Protein AF-A0A9E2NW51-F1 (afdb_monomer_lite)

Secondary structure (DSSP, 8-state):
-HHHHHHH-----HHHHHHHHHHHHHHHHHHHHHHTT--PBP---HHHHHHT-S-TTTTT--SB-TTTT--HHHHHHHHHHTT--HHHHTPPP---SSTT--HHHHHTS-HHHHHHHHTT----HHHHHHHHHHHHHTGGGSTHHHHHT-GGG--

Foldseek 3Di:
DVVVVVVPDDDPDLVVVLLVVQLVVLVVQVVVCVVVVHWFEAPAACLCLQLVVDRQNGRRDIPHYPHHDPQPVRVLVVCVVVVHDPCVSPDADAPPSDPPGHVCVVLVHDSVQVVCVVVVHDHDVVSVVSSVVSSVVNVVSNCVVVVVPPCPPVD

Radius of gyration: 18.25 Å; chains: 1; bounding box: 49×48×45 Å

InterPro domains:
  IPR003694 NAD(+) synthetase [PTHR23090] (14-137)
  IPR003694 NAD(+) synthetase [TIGR00552] (9-154)
  IPR003694 NAD(+) synthetase [cd00553] (13-142)
  IPR014729 Rossmann-like alpha/beta/alpha sandwich fold [G3DSA:3.40.50.620] (3-155)
  IPR022310 NAD/GMP synthase [PF02540] (13-153)

pLDDT: mean 85.71, std 13.94, range [42.25, 97.94]

Sequence (155 aa):
IWKDTINSFQINDKFNSYNIKSKIRSMFLFSQAFEKDGLVISNLNYDEYYLGYFTKFGDSNGDVFPLLNLTKQDIIEVAKYLELPNEIINKLPSADLYINQNDENEFGFSYKDLDEYLNFKKINPNIENKIIKRVEKNKHKRILEHLINNDFRKE

Structure (mmCIF, N/CA/C/O backbone):
data_AF-A0A9E2NW51-F1
#
_entry.id   AF-A0A9E2NW51-F1
#
loop_
_atom_site.group_PDB
_atom_site.id
_atom_site.type_symbol
_atom_site.label_atom_id
_atom_site.label_alt_id
_atom_site.label_comp_id
_atom_site.label_asym_id
_atom_site.label_entity_id
_atom_site.label_seq_id
_atom_site.pdbx_PDB_ins_code
_atom_site.Cartn_x
_atom_site.Cartn_y
_atom_site.Cartn_z
_atom_site.occupancy
_atom_site.B_iso_or_equiv
_atom_site.auth_seq_id
_atom_site.auth_comp_id
_atom_site.auth_asym_id
_atom_site.auth_atom_id
_atom_site.pdbx_PDB_model_num
ATOM 1 N N . ILE A 1 1 ? 28.626 20.073 -11.430 1.00 55.69 1 ILE A N 1
ATOM 2 C CA . ILE A 1 1 ? 27.155 20.120 -11.214 1.00 55.69 1 ILE A CA 1
ATOM 3 C C . ILE A 1 1 ? 26.660 18.772 -10.695 1.00 55.69 1 ILE A C 1
ATOM 5 O O . ILE A 1 1 ? 26.603 18.638 -9.489 1.00 55.69 1 ILE A O 1
ATOM 9 N N . TRP A 1 2 ? 26.421 17.738 -11.516 1.00 42.25 2 TRP A N 1
ATOM 10 C CA . TRP A 1 2 ? 25.837 16.468 -11.025 1.00 42.25 2 TRP A CA 1
ATOM 11 C C . TRP A 1 2 ? 26.650 15.724 -9.946 1.00 42.25 2 TRP A C 1
ATOM 13 O O . TRP A 1 2 ? 26.072 15.264 -8.966 1.00 42.25 2 TRP A O 1
ATOM 23 N N . LYS A 1 3 ? 27.982 15.628 -10.083 1.00 50.66 3 LYS A N 1
ATOM 24 C CA . LYS A 1 3 ? 28.844 14.981 -9.067 1.00 50.66 3 LYS A CA 1
ATOM 25 C C . LYS A 1 3 ? 28.798 15.700 -7.714 1.00 50.66 3 LYS A C 1
ATOM 27 O O . LYS A 1 3 ? 28.749 15.045 -6.679 1.00 50.66 3 LYS A O 1
ATOM 32 N N . ASP A 1 4 ? 28.762 17.028 -7.737 1.00 57.47 4 ASP A N 1
ATOM 33 C CA . ASP A 1 4 ? 28.730 17.856 -6.528 1.00 57.47 4 ASP A CA 1
ATOM 34 C C . ASP A 1 4 ? 27.358 17.774 -5.842 1.00 57.47 4 ASP A C 1
ATOM 36 O O . ASP A 1 4 ? 27.277 17.716 -4.619 1.00 57.47 4 ASP A O 1
ATOM 40 N N . THR A 1 5 ? 26.280 17.680 -6.631 1.00 63.38 5 THR A N 1
ATOM 41 C CA . THR A 1 5 ? 24.904 17.542 -6.133 1.00 63.38 5 THR A CA 1
ATOM 42 C C . THR A 1 5 ? 24.636 16.170 -5.507 1.00 63.38 5 THR A C 1
ATOM 44 O O . THR A 1 5 ? 23.962 16.088 -4.486 1.00 63.38 5 THR A O 1
ATOM 47 N N . ILE A 1 6 ? 25.168 15.076 -6.065 1.00 61.00 6 ILE A N 1
ATOM 48 C CA . ILE A 1 6 ? 24.987 13.733 -5.478 1.00 61.00 6 ILE A CA 1
ATOM 49 C C . ILE A 1 6 ? 25.645 13.655 -4.096 1.00 61.00 6 ILE A C 1
ATOM 51 O O . ILE A 1 6 ? 25.043 13.142 -3.155 1.00 61.00 6 ILE A O 1
ATOM 55 N N . ASN A 1 7 ? 26.841 14.227 -3.954 1.00 58.38 7 ASN A N 1
ATOM 56 C CA . ASN A 1 7 ? 27.570 14.225 -2.687 1.00 58.38 7 ASN A CA 1
ATOM 57 C C . ASN A 1 7 ? 26.930 15.124 -1.614 1.00 58.38 7 ASN A C 1
ATOM 59 O O . ASN A 1 7 ? 27.211 14.944 -0.431 1.00 58.38 7 ASN A O 1
ATOM 63 N N . SER A 1 8 ? 26.058 16.066 -1.997 1.00 66.94 8 SER A N 1
ATOM 64 C CA . SER A 1 8 ? 25.310 16.900 -1.050 1.00 66.94 8 SER A CA 1
ATOM 65 C C . SER A 1 8 ? 23.998 16.267 -0.572 1.00 66.94 8 SER A C 1
ATOM 67 O O . SER A 1 8 ? 23.392 16.772 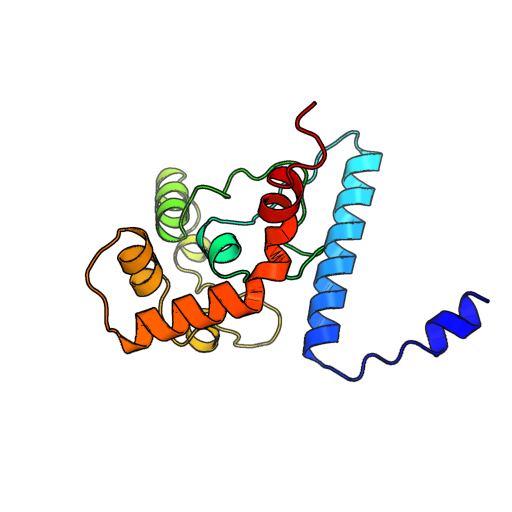0.373 1.00 66.94 8 SER A O 1
ATOM 69 N N . PHE A 1 9 ? 23.541 15.166 -1.182 1.00 65.56 9 PHE A N 1
ATOM 70 C CA . PHE A 1 9 ? 22.362 14.434 -0.717 1.00 65.56 9 PHE A CA 1
ATOM 71 C C . PHE A 1 9 ? 22.719 13.509 0.448 1.00 65.56 9 PHE A C 1
ATOM 73 O O . PHE A 1 9 ? 23.014 12.329 0.274 1.00 65.56 9 PHE A O 1
ATOM 80 N N . GLN A 1 10 ? 22.644 14.039 1.665 1.00 69.12 10 GLN A N 1
ATOM 81 C CA . GLN A 1 10 ? 22.667 13.214 2.870 1.00 69.12 10 GLN A CA 1
ATOM 82 C C . GLN A 1 10 ? 21.245 12.791 3.247 1.00 69.12 10 GLN A C 1
ATOM 84 O O . GLN A 1 10 ? 20.395 13.619 3.577 1.00 69.12 10 GLN A O 1
ATOM 89 N N . ILE A 1 11 ? 20.980 11.485 3.214 1.00 69.56 11 ILE A N 1
ATOM 90 C CA . ILE A 1 11 ? 19.731 10.901 3.711 1.00 69.56 11 ILE A CA 1
ATOM 91 C C . ILE A 1 11 ? 20.008 10.357 5.106 1.00 69.56 11 ILE A C 1
ATOM 93 O O . ILE A 1 11 ? 20.437 9.220 5.273 1.00 69.56 11 ILE A O 1
ATOM 97 N N . ASN A 1 12 ? 19.771 11.196 6.108 1.00 75.44 12 ASN A N 1
ATOM 98 C CA . ASN A 1 12 ? 20.035 10.842 7.504 1.00 75.44 12 ASN A CA 1
ATOM 99 C C . ASN A 1 12 ? 18.861 10.086 8.152 1.00 75.44 12 ASN A C 1
ATOM 101 O O . ASN A 1 12 ? 19.030 9.426 9.172 1.00 75.44 12 ASN A O 1
ATOM 105 N N . ASP A 1 13 ? 17.670 10.153 7.549 1.00 79.38 13 ASP A N 1
ATOM 106 C CA . ASP A 1 13 ? 16.474 9.473 8.040 1.00 79.38 13 ASP A CA 1
ATOM 107 C C . ASP A 1 13 ? 16.332 8.063 7.438 1.00 79.38 13 ASP A C 1
ATOM 109 O O . ASP A 1 13 ? 16.288 7.871 6.216 1.00 79.38 13 ASP A O 1
ATOM 113 N N . LYS A 1 14 ? 16.226 7.059 8.314 1.00 75.88 14 LYS A N 1
ATOM 114 C CA . LYS A 1 14 ? 16.131 5.647 7.921 1.00 75.88 14 LYS A CA 1
ATOM 115 C C . LYS A 1 14 ? 14.856 5.348 7.124 1.00 75.88 14 LYS A C 1
ATOM 117 O O . LYS A 1 14 ? 14.923 4.595 6.153 1.00 75.88 14 LYS A O 1
ATOM 122 N N . PHE A 1 15 ? 13.718 5.955 7.465 1.00 75.31 15 PHE A N 1
ATOM 123 C CA . PHE A 1 15 ? 12.468 5.783 6.715 1.00 75.31 15 PHE A CA 1
ATOM 124 C C . PHE A 1 15 ? 12.553 6.409 5.327 1.00 75.31 15 PHE A C 1
ATOM 126 O O . PHE A 1 15 ? 12.056 5.843 4.352 1.00 75.31 15 PHE A O 1
ATOM 133 N N . ASN A 1 16 ? 13.242 7.542 5.205 1.00 80.56 16 ASN A N 1
ATOM 134 C CA . ASN A 1 16 ? 13.514 8.146 3.912 1.00 80.56 16 ASN A CA 1
ATOM 135 C C . ASN A 1 16 ? 14.376 7.222 3.036 1.00 80.56 16 ASN A C 1
ATOM 137 O O . ASN A 1 16 ? 14.081 7.049 1.855 1.00 80.56 16 ASN A O 1
ATOM 141 N N . SER A 1 17 ? 15.363 6.529 3.617 1.00 81.69 17 SER A N 1
ATOM 142 C CA . SER A 1 17 ? 16.156 5.537 2.876 1.00 81.69 17 SER A CA 1
ATOM 143 C C . SER A 1 17 ? 15.298 4.394 2.299 1.00 81.69 17 SER A C 1
ATOM 145 O O . SER A 1 17 ? 15.515 3.972 1.162 1.00 81.69 17 SER A O 1
ATOM 147 N N . TYR A 1 18 ? 14.273 3.934 3.027 1.00 82.75 18 TYR A N 1
ATOM 148 C CA . TYR A 1 18 ? 13.338 2.912 2.543 1.00 82.75 18 TYR A CA 1
ATOM 149 C C . TYR A 1 18 ? 12.428 3.435 1.429 1.00 82.75 18 TYR A C 1
ATOM 151 O O . TYR A 1 18 ? 12.260 2.772 0.405 1.00 82.75 18 TYR A O 1
ATOM 159 N N . ASN A 1 19 ? 11.917 4.659 1.577 1.00 87.88 19 ASN A N 1
ATOM 160 C CA . ASN A 1 19 ? 11.136 5.316 0.531 1.00 87.88 19 ASN A CA 1
ATOM 161 C C . ASN A 1 19 ? 11.951 5.496 -0.757 1.00 87.88 19 ASN A C 1
ATOM 163 O O . ASN A 1 19 ? 11.428 5.326 -1.855 1.00 87.88 19 ASN A O 1
ATOM 167 N N . ILE A 1 20 ? 13.243 5.805 -0.650 1.00 89.38 20 ILE A N 1
ATOM 168 C CA . ILE A 1 20 ? 14.117 5.945 -1.819 1.00 89.38 20 ILE A CA 1
ATOM 169 C C . ILE A 1 20 ? 14.306 4.609 -2.534 1.00 89.38 20 ILE A C 1
ATOM 171 O O . ILE A 1 20 ? 14.203 4.570 -3.758 1.00 89.38 20 ILE A O 1
ATOM 175 N N . LYS A 1 21 ? 14.483 3.501 -1.803 1.00 87.12 21 LYS A N 1
ATOM 176 C CA . LYS A 1 21 ? 14.510 2.159 -2.412 1.00 87.12 21 LYS A CA 1
ATOM 177 C C . LYS A 1 21 ? 13.225 1.876 -3.192 1.00 87.12 21 LYS A C 1
ATOM 179 O O . LYS A 1 21 ? 13.295 1.415 -4.327 1.00 87.12 21 LYS A O 1
ATOM 184 N N . SER A 1 22 ? 12.068 2.187 -2.606 1.00 90.69 22 SER A N 1
ATOM 185 C CA . SER A 1 22 ? 10.763 2.025 -3.260 1.00 90.69 22 SER A CA 1
ATOM 186 C C . SER A 1 22 ? 10.649 2.861 -4.551 1.00 90.69 22 SER A C 1
ATOM 188 O O . SER A 1 22 ? 10.298 2.340 -5.608 1.00 90.69 22 SER A O 1
ATOM 190 N N . LYS A 1 23 ? 11.069 4.132 -4.513 1.00 93.31 23 LYS A N 1
ATOM 191 C CA . LYS A 1 23 ? 11.107 5.027 -5.688 1.00 93.31 23 LYS A CA 1
ATOM 192 C C . LYS A 1 23 ? 12.029 4.521 -6.799 1.00 93.31 23 LYS A C 1
ATOM 194 O O . LYS A 1 23 ? 11.639 4.523 -7.961 1.00 93.31 23 LYS A O 1
ATOM 199 N N . ILE A 1 24 ? 13.230 4.056 -6.453 1.00 93.88 24 ILE A N 1
ATOM 200 C CA . ILE A 1 24 ? 14.188 3.520 -7.432 1.00 93.88 24 ILE A CA 1
ATOM 201 C C . ILE A 1 24 ? 13.627 2.262 -8.107 1.00 93.88 24 ILE A C 1
ATOM 203 O O . ILE A 1 24 ? 13.751 2.127 -9.323 1.00 93.88 24 ILE A O 1
ATOM 207 N N . ARG A 1 25 ? 12.964 1.368 -7.356 1.00 93.19 25 ARG A N 1
ATOM 208 C CA . ARG A 1 25 ? 12.287 0.195 -7.941 1.00 93.19 25 ARG A CA 1
ATOM 209 C C . ARG A 1 25 ? 11.216 0.606 -8.945 1.00 93.19 25 ARG A C 1
ATOM 211 O O . ARG A 1 25 ? 11.189 0.057 -10.040 1.00 93.19 25 ARG A O 1
ATOM 218 N N . SER A 1 26 ? 10.388 1.594 -8.600 1.00 95.19 26 SER A N 1
ATOM 219 C CA . SER A 1 26 ? 9.388 2.138 -9.523 1.00 95.19 26 SER A CA 1
ATOM 220 C C . SER A 1 26 ? 10.041 2.649 -10.810 1.00 95.19 26 SER A C 1
ATOM 222 O O . SER A 1 26 ? 9.685 2.196 -11.893 1.00 95.19 26 SER A O 1
ATOM 2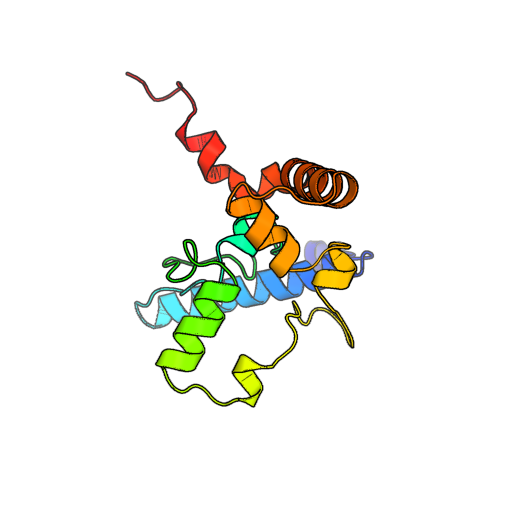24 N N . MET A 1 27 ? 11.068 3.502 -10.705 1.00 96.50 27 MET A N 1
ATOM 225 C CA . MET A 1 27 ? 11.797 4.018 -11.874 1.00 96.50 27 MET A CA 1
ATOM 226 C C . MET A 1 27 ? 12.349 2.898 -12.764 1.00 96.50 27 MET A C 1
ATOM 228 O O . MET A 1 27 ? 12.236 2.971 -13.986 1.00 96.50 27 MET A O 1
ATOM 232 N N . PHE A 1 28 ? 12.923 1.857 -12.159 1.00 96.81 28 PHE A N 1
ATOM 233 C CA . PHE A 1 28 ? 13.439 0.706 -12.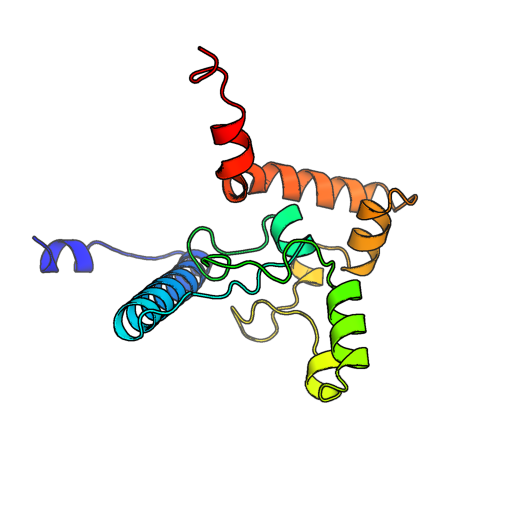893 1.00 96.81 28 PHE A CA 1
ATOM 234 C C . PHE A 1 28 ? 12.333 -0.040 -13.655 1.00 96.81 28 PHE A C 1
ATOM 236 O O . PHE A 1 28 ? 12.509 -0.335 -14.835 1.00 96.81 28 PHE A O 1
ATOM 243 N N . LEU A 1 29 ? 11.185 -0.299 -13.018 1.0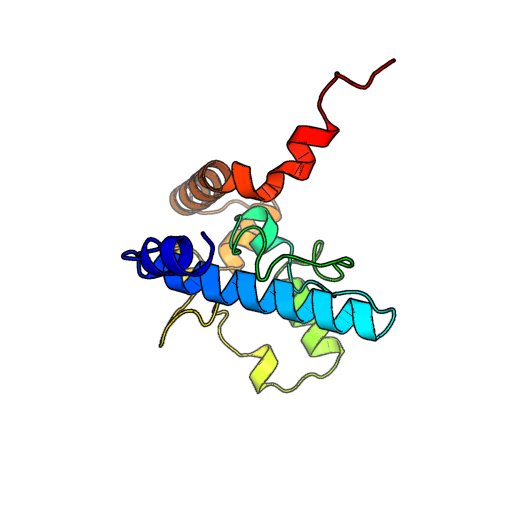0 96.94 29 LEU A N 1
ATOM 244 C CA . LEU A 1 29 ? 10.046 -0.966 -13.660 1.00 96.94 29 LEU A CA 1
ATOM 245 C C . LEU A 1 29 ? 9.517 -0.170 -14.858 1.00 96.94 29 LEU A C 1
ATOM 247 O O . LEU A 1 29 ? 9.295 -0.757 -15.911 1.00 96.94 29 LEU A O 1
ATOM 251 N N . PHE A 1 30 ? 9.389 1.154 -14.734 1.00 97.62 30 PHE A N 1
ATOM 252 C CA . PHE A 1 30 ? 8.975 2.008 -15.853 1.00 97.62 30 PHE A CA 1
ATOM 253 C C . PHE A 1 30 ? 9.993 2.013 -16.997 1.00 97.62 30 PHE A C 1
ATOM 255 O O . PHE A 1 30 ? 9.604 1.955 -18.160 1.00 97.62 30 PHE A O 1
ATOM 262 N N . SER A 1 31 ? 11.292 2.023 -16.686 1.00 97.88 31 SER A N 1
ATOM 263 C CA . SER A 1 31 ? 12.339 1.913 -17.708 1.00 97.88 31 SER A CA 1
ATOM 264 C C . SER A 1 31 ? 12.253 0.584 -18.462 1.00 97.88 31 SER A C 1
ATOM 266 O O . SER A 1 31 ? 12.370 0.563 -19.682 1.00 97.88 31 SER A O 1
ATOM 268 N N . GLN A 1 32 ? 12.022 -0.521 -17.749 1.00 97.94 32 GLN A N 1
ATOM 269 C CA . GLN A 1 32 ? 11.863 -1.846 -18.353 1.00 97.94 32 GLN A CA 1
ATOM 270 C C . GLN A 1 32 ? 10.569 -1.978 -19.159 1.00 97.94 32 GLN A C 1
ATOM 272 O O . GLN A 1 32 ? 10.561 -2.639 -20.193 1.00 97.94 32 GLN A O 1
ATOM 277 N N . ALA A 1 33 ? 9.479 -1.363 -18.700 1.00 97.88 33 ALA A N 1
ATOM 278 C CA . ALA A 1 33 ? 8.224 -1.323 -19.438 1.00 97.88 33 ALA A CA 1
ATOM 279 C C . ALA A 1 33 ? 8.394 -0.564 -20.761 1.00 97.88 33 ALA A C 1
ATOM 281 O O . ALA A 1 33 ? 7.994 -1.078 -21.800 1.00 97.88 33 ALA A O 1
ATOM 282 N N . PHE A 1 34 ? 9.076 0.587 -20.745 1.00 97.56 34 PHE A N 1
ATOM 283 C CA . PHE A 1 34 ? 9.366 1.365 -21.952 1.00 97.56 34 PHE A CA 1
ATOM 284 C C . PHE A 1 34 ? 10.156 0.566 -22.999 1.00 97.56 34 PHE A C 1
ATOM 286 O O . PHE A 1 34 ? 9.775 0.546 -24.162 1.00 97.56 34 PHE A O 1
ATOM 293 N N . GLU A 1 35 ? 11.214 -0.148 -22.597 1.00 97.94 35 GLU A N 1
ATOM 294 C CA . GLU A 1 35 ? 12.009 -0.987 -23.516 1.00 97.94 35 GLU A CA 1
ATOM 295 C C . GLU A 1 35 ? 11.211 -2.133 -24.159 1.00 97.94 35 GLU A C 1
ATOM 297 O O . GLU A 1 35 ? 11.650 -2.714 -25.151 1.00 97.94 35 GLU A O 1
ATOM 302 N N . LYS A 1 36 ? 10.065 -2.489 -23.576 1.00 97.69 36 LYS A N 1
ATOM 303 C CA . LYS A 1 36 ? 9.234 -3.626 -23.982 1.00 97.69 36 LYS A CA 1
ATOM 304 C C . LYS A 1 36 ? 7.901 -3.209 -24.597 1.00 97.69 36 LYS A C 1
ATOM 306 O O . LYS A 1 36 ? 7.054 -4.081 -24.777 1.00 97.69 36 LYS A O 1
ATOM 311 N N . ASP A 1 37 ? 7.690 -1.912 -24.838 1.00 97.62 37 ASP A N 1
ATOM 312 C CA . ASP A 1 37 ? 6.383 -1.350 -25.204 1.00 97.62 37 ASP A CA 1
ATOM 313 C C . ASP A 1 37 ? 5.255 -1.835 -24.262 1.00 97.62 37 ASP A C 1
ATOM 315 O O . ASP A 1 37 ? 4.130 -2.124 -24.671 1.00 97.62 37 ASP A O 1
ATOM 319 N N . GLY A 1 38 ? 5.591 -1.996 -22.979 1.00 97.12 38 GLY A N 1
ATOM 320 C CA . GLY A 1 38 ? 4.736 -2.562 -21.943 1.00 97.12 38 GLY A CA 1
ATOM 321 C C . GLY A 1 38 ? 4.190 -1.523 -20.966 1.00 97.12 38 GLY A C 1
ATOM 322 O O . GLY A 1 38 ? 4.507 -0.338 -21.031 1.00 97.12 38 GLY A O 1
ATOM 323 N N . LEU A 1 39 ? 3.389 -2.007 -20.015 1.00 97.50 39 LEU A N 1
ATOM 324 C CA . LEU A 1 39 ? 2.802 -1.220 -18.929 1.00 97.50 39 LEU A CA 1
ATOM 325 C C . LEU A 1 39 ? 3.280 -1.737 -17.571 1.00 97.50 39 LEU A C 1
ATOM 327 O O . LEU A 1 39 ? 3.515 -2.936 -17.397 1.00 97.50 39 LEU A O 1
ATOM 331 N N . VAL A 1 40 ? 3.372 -0.844 -16.588 1.00 97.44 40 VAL A N 1
ATOM 332 C CA . VAL A 1 40 ? 3.655 -1.212 -15.198 1.00 97.44 40 VAL A CA 1
ATOM 333 C C . VAL A 1 40 ? 2.347 -1.534 -14.477 1.00 97.44 40 VAL A C 1
ATOM 335 O O . VAL A 1 40 ? 1.442 -0.704 -14.396 1.00 97.44 40 VAL A O 1
ATOM 338 N N . ILE A 1 41 ? 2.249 -2.737 -13.912 1.00 96.56 41 ILE A N 1
ATOM 339 C CA . ILE A 1 41 ? 1.119 -3.136 -13.066 1.00 96.56 41 ILE A CA 1
ATOM 340 C C . ILE A 1 41 ? 1.430 -2.749 -11.620 1.00 96.56 41 ILE A C 1
ATOM 342 O O . ILE A 1 41 ? 2.434 -3.190 -11.061 1.00 96.56 41 ILE A O 1
ATOM 346 N N . SER A 1 42 ? 0.555 -1.951 -11.014 1.00 94.44 42 SER A N 1
ATOM 347 C CA . SER A 1 42 ? 0.617 -1.619 -9.592 1.00 94.44 42 SER A CA 1
ATOM 348 C C . SER A 1 42 ? -0.013 -2.725 -8.746 1.00 94.44 42 SER A C 1
ATOM 350 O O . SER A 1 42 ? -1.048 -3.290 -9.103 1.00 94.44 42 SER A O 1
ATOM 352 N N . ASN A 1 43 ? 0.590 -3.007 -7.592 1.00 92.62 43 ASN A N 1
ATOM 353 C CA . ASN A 1 43 ? 0.040 -3.908 -6.579 1.00 92.62 43 ASN A CA 1
ATOM 354 C C . ASN A 1 43 ? -0.852 -3.191 -5.549 1.00 92.62 43 ASN A C 1
ATOM 356 O O . ASN A 1 43 ? -1.304 -3.839 -4.607 1.00 92.62 43 ASN A O 1
ATOM 360 N N . LEU A 1 44 ? -1.081 -1.884 -5.713 1.00 93.69 44 LEU A N 1
ATOM 361 C CA . LEU A 1 44 ? -1.849 -1.066 -4.780 1.00 93.69 44 LEU A CA 1
ATOM 362 C C . LEU A 1 44 ? -3.285 -1.583 -4.643 1.00 93.69 44 LEU A C 1
ATOM 364 O O . LEU A 1 44 ? -4.030 -1.627 -5.626 1.00 93.69 44 LEU A O 1
ATOM 368 N N . ASN A 1 45 ? -3.665 -1.933 -3.416 1.00 93.62 45 ASN A N 1
ATOM 369 C CA . ASN A 1 45 ? -5.023 -2.358 -3.075 1.00 93.62 45 ASN A CA 1
ATOM 370 C C . ASN A 1 45 ? -5.836 -1.268 -2.364 1.00 93.62 45 ASN A C 1
ATOM 372 O O . ASN A 1 45 ? -5.317 -0.189 -2.053 1.00 93.62 45 ASN A O 1
ATOM 376 N N . TYR A 1 46 ? -7.122 -1.541 -2.124 1.00 93.56 46 TYR A N 1
ATOM 377 C CA . TYR A 1 46 ? -8.037 -0.559 -1.548 1.00 93.56 46 TYR A CA 1
ATOM 378 C C . TYR A 1 46 ? -7.621 -0.129 -0.135 1.00 93.56 46 TYR A C 1
ATOM 380 O O . TYR A 1 46 ? -7.598 1.067 0.150 1.00 93.56 46 TYR A O 1
ATOM 388 N N . ASP A 1 47 ? -7.223 -1.064 0.735 1.00 93.25 47 ASP A N 1
ATOM 389 C CA . ASP A 1 47 ? -6.800 -0.754 2.108 1.00 93.25 47 ASP A CA 1
ATOM 390 C C . ASP A 1 47 ? -5.561 0.148 2.138 1.00 93.25 47 ASP A C 1
ATOM 392 O O . ASP A 1 47 ? -5.514 1.153 2.855 1.00 93.25 47 ASP A O 1
ATOM 396 N N . GLU A 1 48 ? -4.549 -0.186 1.334 1.00 92.81 48 GLU A N 1
ATOM 397 C CA . GLU A 1 48 ? -3.314 0.592 1.205 1.00 92.81 48 GLU A CA 1
ATOM 398 C C . GLU A 1 48 ? -3.594 1.989 0.660 1.00 92.81 48 GLU A C 1
ATOM 400 O O . GLU A 1 48 ? -3.083 2.981 1.196 1.00 92.81 48 GLU A O 1
ATOM 405 N N . TYR A 1 49 ? -4.430 2.079 -0.377 1.00 93.25 49 TYR A N 1
ATOM 406 C CA . TYR A 1 49 ? -4.858 3.348 -0.943 1.00 93.25 49 TYR A CA 1
ATOM 407 C C . TYR A 1 49 ? -5.569 4.200 0.111 1.00 93.25 49 TYR A C 1
ATOM 409 O O . TYR A 1 49 ? -5.148 5.331 0.387 1.00 93.25 49 TYR A O 1
ATOM 417 N N . TYR A 1 50 ? -6.587 3.630 0.756 1.00 93.06 50 TYR A N 1
ATOM 418 C CA . TYR A 1 50 ? -7.423 4.283 1.754 1.00 93.06 50 TYR A CA 1
ATOM 419 C C . TYR A 1 50 ? -6.585 4.830 2.917 1.00 93.06 50 TYR A C 1
ATOM 421 O O . TYR A 1 50 ? -6.628 6.026 3.228 1.00 93.06 50 TYR A O 1
ATOM 429 N N . LEU A 1 51 ? -5.717 3.996 3.497 1.00 93.62 51 LEU A N 1
ATOM 430 C CA . LEU A 1 51 ? -4.830 4.387 4.595 1.00 93.62 51 LEU A CA 1
ATOM 431 C C . LEU A 1 51 ? -3.661 5.289 4.162 1.00 93.62 51 LEU A C 1
ATOM 433 O O . LEU A 1 51 ? -2.999 5.901 5.012 1.00 93.62 51 LEU A O 1
ATOM 437 N N . GLY A 1 52 ? -3.366 5.364 2.862 1.00 92.62 52 GLY A N 1
ATOM 438 C CA . GLY A 1 52 ? -2.153 5.985 2.332 1.00 92.62 52 GLY A CA 1
ATOM 439 C C . GLY A 1 52 ? -0.875 5.236 2.733 1.00 92.62 52 GLY A C 1
ATOM 440 O O . GLY A 1 52 ? 0.167 5.860 3.001 1.00 92.62 52 GLY A O 1
ATOM 441 N N . TYR A 1 53 ? -0.964 3.909 2.836 1.00 92.38 53 TYR A N 1
ATOM 442 C CA . TYR A 1 53 ? 0.127 3.023 3.229 1.00 92.38 53 TYR A CA 1
ATOM 443 C C . TYR A 1 53 ? 0.938 2.539 2.028 1.00 92.38 53 TYR A C 1
ATOM 445 O O . TYR A 1 53 ? 0.897 1.385 1.637 1.00 92.38 53 TYR A O 1
ATOM 453 N N . PHE A 1 54 ? 1.671 3.475 1.442 1.00 91.94 54 PHE A N 1
ATOM 454 C CA . PHE A 1 54 ? 2.594 3.233 0.339 1.00 91.94 54 PHE A CA 1
ATOM 455 C C . PHE A 1 54 ? 3.623 4.363 0.270 1.00 91.94 54 PHE A C 1
ATOM 457 O O . PHE A 1 54 ? 3.405 5.464 0.815 1.00 91.94 54 PHE A O 1
ATOM 464 N N . THR A 1 55 ? 4.743 4.148 -0.419 1.00 92.00 55 THR A N 1
ATOM 465 C CA . THR A 1 55 ? 5.645 5.244 -0.767 1.00 92.00 55 THR A CA 1
ATOM 466 C C . THR A 1 55 ? 5.056 6.021 -1.940 1.00 92.00 55 THR A C 1
ATOM 468 O O . THR A 1 55 ? 4.857 5.499 -3.036 1.00 92.00 55 THR A O 1
ATOM 471 N N . LYS A 1 56 ? 4.818 7.321 -1.737 1.00 90.56 56 LYS A N 1
ATOM 472 C CA . LYS A 1 56 ? 4.365 8.213 -2.809 1.00 90.56 56 LYS A CA 1
ATOM 473 C C . LYS A 1 56 ? 5.406 8.247 -3.930 1.00 90.56 56 LYS A C 1
ATOM 475 O O . LYS A 1 56 ? 6.573 8.569 -3.675 1.00 90.56 56 LYS A O 1
ATOM 480 N N . PHE A 1 57 ? 4.980 7.969 -5.157 1.00 90.44 57 PHE A N 1
ATOM 481 C CA . PHE A 1 57 ? 5.856 7.802 -6.319 1.00 90.44 57 PHE A CA 1
ATOM 482 C C . PHE A 1 57 ? 6.838 6.618 -6.223 1.00 90.44 57 PHE A C 1
ATOM 484 O O . PHE A 1 57 ? 7.937 6.690 -6.766 1.00 90.44 57 PHE A O 1
ATOM 491 N N . GLY A 1 58 ? 6.484 5.586 -5.457 1.00 92.94 58 GLY A N 1
ATOM 492 C CA . GLY A 1 58 ? 7.263 4.361 -5.285 1.00 92.94 58 GLY A CA 1
ATOM 493 C C . GLY A 1 58 ? 6.461 3.129 -5.694 1.00 92.94 58 GLY A C 1
ATOM 494 O O . GLY A 1 58 ? 5.959 3.065 -6.808 1.00 92.94 58 GLY A O 1
ATOM 495 N N . ASP A 1 59 ? 6.338 2.180 -4.777 1.00 91.06 59 ASP A N 1
ATOM 496 C CA . ASP A 1 59 ? 5.662 0.882 -4.894 1.00 91.06 59 ASP A CA 1
ATOM 497 C C . ASP A 1 59 ? 4.237 0.987 -5.441 1.00 91.06 59 ASP A C 1
ATOM 499 O O . ASP A 1 59 ? 3.874 0.252 -6.347 1.00 91.06 59 ASP A O 1
ATOM 503 N N . SER A 1 60 ? 3.471 1.969 -4.970 1.00 88.44 60 SER A N 1
ATOM 504 C CA . SER A 1 60 ? 2.111 2.220 -5.464 1.00 88.44 60 SER A CA 1
ATOM 505 C C . SER A 1 60 ? 2.002 2.637 -6.935 1.00 88.44 60 SER A C 1
ATOM 507 O O . SER A 1 60 ? 0.893 2.624 -7.468 1.00 88.44 60 SER A O 1
ATOM 509 N N . ASN A 1 61 ? 3.083 3.052 -7.601 1.00 91.94 61 ASN A N 1
ATOM 510 C CA . ASN A 1 61 ? 2.990 3.549 -8.972 1.00 91.94 61 ASN A CA 1
ATOM 511 C C . ASN A 1 61 ? 2.748 2.419 -9.979 1.00 91.94 61 ASN A C 1
ATOM 513 O O . ASN A 1 61 ? 3.414 1.388 -9.949 1.00 91.94 61 ASN A O 1
ATOM 517 N N . GLY A 1 62 ? 1.899 2.697 -10.961 1.00 93.94 62 GLY A N 1
ATOM 518 C CA . GLY A 1 62 ? 1.728 1.881 -12.154 1.00 93.94 62 GLY A CA 1
ATOM 519 C C . GLY A 1 62 ? 0.846 2.594 -13.170 1.00 93.94 62 GLY A C 1
ATOM 520 O O . GLY A 1 62 ? 0.316 3.671 -12.893 1.00 93.94 62 GLY A O 1
ATOM 521 N N . ASP A 1 63 ? 0.699 1.975 -14.332 1.00 95.44 63 ASP A N 1
ATOM 522 C CA . ASP A 1 63 ? -0.235 2.378 -15.382 1.00 95.44 63 ASP A CA 1
ATOM 523 C C . ASP A 1 63 ? -1.591 1.672 -15.216 1.00 95.44 63 ASP A C 1
ATOM 525 O O . ASP A 1 63 ? -2.635 2.218 -15.568 1.00 95.44 63 ASP A O 1
ATOM 529 N N . VAL A 1 64 ? -1.583 0.457 -14.649 1.00 95.44 64 VAL A N 1
ATOM 530 C CA . VAL A 1 64 ? -2.772 -0.381 -14.427 1.00 95.44 64 VAL A CA 1
ATOM 531 C C . VAL A 1 64 ? -2.844 -0.819 -12.965 1.00 95.44 64 VAL A C 1
ATOM 533 O O . VAL A 1 64 ? -1.843 -1.241 -12.389 1.00 95.44 64 VAL A O 1
ATOM 536 N N . PHE A 1 65 ? -4.041 -0.756 -12.374 1.00 94.88 65 PHE A N 1
ATOM 537 C CA . PHE A 1 65 ? -4.274 -0.991 -10.945 1.00 94.88 65 PHE A CA 1
ATOM 538 C C . PHE A 1 65 ? -5.355 -2.064 -10.714 1.00 94.88 65 PHE A C 1
ATOM 540 O O . PHE A 1 65 ? -6.477 -1.741 -10.319 1.00 94.88 65 PHE A O 1
ATOM 547 N N . PRO A 1 66 ? -5.057 -3.349 -10.971 1.00 94.69 66 PRO A N 1
ATOM 548 C CA . PRO A 1 66 ? -6.062 -4.414 -10.933 1.00 94.69 66 PRO A CA 1
ATOM 549 C C . PRO A 1 66 ? -6.632 -4.677 -9.531 1.00 94.69 66 PRO A C 1
ATOM 551 O O . PRO A 1 66 ? -7.725 -5.221 -9.416 1.00 94.69 66 PRO A O 1
ATOM 554 N N . LEU A 1 67 ? -5.910 -4.297 -8.472 1.00 94.69 67 LEU A N 1
ATOM 555 C CA . LEU A 1 67 ? -6.282 -4.583 -7.083 1.00 94.69 67 LEU A CA 1
ATOM 556 C C . LEU A 1 67 ? -6.913 -3.387 -6.358 1.00 94.69 67 LEU A C 1
ATOM 558 O O . LEU A 1 67 ? -7.322 -3.529 -5.211 1.00 94.69 67 LEU A O 1
ATOM 562 N N . LEU A 1 68 ? -7.018 -2.218 -6.998 1.00 92.75 68 LEU A N 1
ATOM 563 C CA . LEU A 1 68 ? -7.351 -0.961 -6.312 1.00 92.75 68 LEU A CA 1
ATOM 564 C C . LEU A 1 68 ? -8.732 -0.956 -5.648 1.00 92.75 68 LEU A C 1
ATOM 566 O O . LEU A 1 68 ? -8.932 -0.247 -4.670 1.00 92.75 68 LEU A O 1
ATOM 570 N N . ASN A 1 69 ? -9.665 -1.750 -6.171 1.00 92.69 69 ASN A N 1
ATOM 571 C CA . ASN A 1 69 ? -11.023 -1.880 -5.637 1.00 92.69 69 ASN A CA 1
ATOM 572 C C . ASN A 1 69 ? -11.200 -3.112 -4.740 1.00 92.69 69 ASN A C 1
ATOM 574 O O . ASN A 1 69 ? -12.325 -3.425 -4.367 1.00 92.69 69 ASN A O 1
ATOM 578 N N . LEU A 1 70 ? -10.118 -3.834 -4.444 1.00 93.25 70 LEU A N 1
ATOM 579 C CA . LEU A 1 70 ? -10.144 -5.041 -3.631 1.00 93.25 70 LEU A CA 1
ATOM 580 C C . LEU A 1 70 ? -9.545 -4.747 -2.261 1.00 93.25 70 LEU A C 1
ATOM 582 O O . LEU A 1 70 ? -8.457 -4.170 -2.158 1.00 93.25 70 LEU A O 1
ATOM 586 N N . THR A 1 71 ? -10.245 -5.174 -1.217 1.00 93.06 71 THR A N 1
ATOM 587 C CA . THR A 1 71 ? -9.684 -5.236 0.131 1.00 93.06 71 THR A CA 1
ATOM 588 C C . THR A 1 71 ? -8.672 -6.379 0.236 1.00 93.06 71 THR A C 1
ATOM 590 O O . THR A 1 71 ? -8.579 -7.268 -0.616 1.00 93.06 71 THR A O 1
ATOM 593 N N . LYS A 1 72 ? -7.918 -6.414 1.330 1.00 91.12 72 LYS A N 1
ATOM 594 C CA . LYS A 1 72 ? -6.977 -7.481 1.641 1.00 91.12 72 LYS A CA 1
ATOM 595 C C . LYS A 1 72 ? -7.690 -8.824 1.750 1.00 91.12 72 LYS A C 1
ATOM 597 O O . LYS A 1 72 ? -7.128 -9.832 1.331 1.00 91.12 72 LYS A O 1
ATOM 602 N N . GLN A 1 73 ? -8.916 -8.830 2.276 1.00 90.88 73 GLN A N 1
ATOM 603 C CA . GLN A 1 73 ? -9.742 -10.032 2.345 1.00 90.88 73 GLN A CA 1
ATOM 604 C C . GLN A 1 73 ? -10.163 -10.490 0.949 1.00 90.88 73 GLN A C 1
ATOM 606 O O . GLN A 1 73 ? -9.971 -11.660 0.629 1.00 90.88 73 GLN A O 1
ATOM 611 N N . ASP A 1 74 ? -10.613 -9.578 0.084 1.00 93.25 74 ASP A N 1
ATOM 612 C CA . ASP A 1 74 ? -10.959 -9.920 -1.303 1.00 93.25 74 ASP A CA 1
ATOM 613 C C . ASP A 1 74 ? -9.761 -10.525 -2.045 1.00 93.25 74 ASP A C 1
ATOM 615 O O . ASP A 1 74 ? -9.891 -11.533 -2.736 1.00 93.25 74 ASP A O 1
ATOM 619 N N . ILE A 1 75 ? -8.566 -9.956 -1.860 1.00 94.19 75 ILE A N 1
ATOM 620 C CA . ILE A 1 75 ? -7.328 -10.473 -2.458 1.00 94.19 75 ILE A CA 1
ATOM 621 C C . ILE A 1 75 ? -7.017 -11.888 -1.958 1.00 94.19 75 ILE A C 1
ATOM 623 O O . ILE A 1 75 ? -6.606 -12.736 -2.750 1.00 94.19 75 ILE A O 1
ATOM 627 N N . ILE A 1 76 ? -7.209 -12.160 -0.664 1.00 93.19 76 ILE A N 1
ATOM 628 C CA . ILE A 1 76 ? -7.013 -13.496 -0.085 1.00 93.19 76 ILE A CA 1
ATOM 629 C C . ILE A 1 76 ? -8.018 -14.493 -0.672 1.00 93.19 76 ILE A C 1
ATOM 631 O O . ILE A 1 76 ? -7.632 -15.611 -1.014 1.00 93.19 76 ILE A O 1
ATOM 635 N N . GLU A 1 77 ? -9.283 -14.106 -0.834 1.00 94.69 77 GLU A N 1
ATOM 636 C CA . GLU A 1 77 ? -10.301 -14.968 -1.443 1.00 94.69 77 GLU A CA 1
ATOM 637 C C . GLU A 1 77 ? -10.014 -15.236 -2.927 1.00 94.69 77 GLU A C 1
ATOM 639 O O . GLU A 1 77 ? -10.091 -16.383 -3.369 1.00 94.69 77 GLU A O 1
ATOM 644 N N . VAL A 1 78 ? -9.569 -14.226 -3.683 1.00 95.44 78 VAL A N 1
ATOM 645 C CA . VAL A 1 78 ? -9.101 -14.407 -5.067 1.00 95.44 78 VAL A CA 1
ATOM 646 C C . VAL A 1 78 ? -7.893 -15.347 -5.120 1.00 95.44 78 VAL A C 1
ATOM 648 O O . VAL A 1 78 ? -7.844 -16.237 -5.965 1.00 95.44 78 VAL A O 1
ATOM 651 N N . ALA A 1 79 ? -6.932 -15.204 -4.205 1.00 95.69 79 ALA A N 1
ATOM 652 C CA . ALA A 1 79 ? -5.762 -16.076 -4.134 1.00 95.69 79 ALA A CA 1
ATOM 653 C C . ALA A 1 79 ? -6.135 -17.541 -3.851 1.00 95.69 79 ALA A C 1
ATOM 655 O O . ALA A 1 79 ? -5.561 -18.443 -4.460 1.00 95.69 79 ALA A O 1
ATOM 656 N N . LYS A 1 80 ? -7.113 -17.781 -2.967 1.00 96.19 80 LYS A N 1
ATOM 657 C CA . LYS A 1 80 ? -7.661 -19.122 -2.706 1.00 96.19 80 LYS A CA 1
ATOM 658 C C . LYS A 1 80 ? -8.377 -19.684 -3.930 1.00 96.19 80 LYS A C 1
ATOM 660 O O . LYS A 1 80 ? -8.159 -20.839 -4.271 1.00 96.19 80 LYS A O 1
ATOM 665 N N . TYR A 1 81 ? -9.199 -18.871 -4.594 1.00 97.06 81 TYR A N 1
ATOM 666 C CA . TYR A 1 81 ? -9.914 -19.267 -5.809 1.00 97.06 81 TYR A CA 1
ATOM 667 C C . TYR A 1 81 ? -8.960 -19.656 -6.948 1.00 97.06 81 TYR A C 1
ATOM 669 O O . TYR A 1 81 ? -9.235 -20.591 -7.692 1.00 97.06 81 TYR A O 1
ATOM 677 N N . LEU A 1 82 ? -7.822 -18.966 -7.062 1.00 97.31 82 LEU A N 1
ATOM 678 C CA . LEU A 1 82 ? -6.757 -19.275 -8.022 1.00 97.31 82 LEU A CA 1
ATOM 679 C C . LEU A 1 82 ? -5.809 -20.395 -7.559 1.00 97.31 82 LEU A C 1
ATOM 681 O O . LEU A 1 82 ? -4.817 -20.655 -8.238 1.00 97.31 82 LEU A O 1
ATOM 685 N N . GLU A 1 83 ? -6.081 -21.024 -6.413 1.00 97.44 83 GLU A N 1
ATOM 686 C CA . GLU A 1 83 ? -5.277 -22.108 -5.838 1.00 97.44 83 GLU A CA 1
ATOM 687 C C . GLU A 1 83 ? -3.791 -21.736 -5.660 1.00 97.44 83 GLU A C 1
ATOM 689 O O . GLU A 1 83 ? -2.887 -22.549 -5.871 1.00 97.44 83 GLU A O 1
ATOM 694 N N . LEU A 1 84 ? -3.515 -20.487 -5.259 1.00 96.56 84 LEU A N 1
ATOM 695 C CA . LEU A 1 84 ? -2.144 -20.055 -4.987 1.00 96.56 84 LEU A CA 1
ATOM 696 C C . LEU A 1 84 ? -1.534 -20.844 -3.811 1.00 96.56 84 LEU A C 1
ATOM 698 O O . LEU A 1 84 ? -2.250 -21.273 -2.903 1.00 96.56 84 LEU A O 1
ATOM 702 N N . PRO A 1 85 ? -0.197 -21.006 -3.767 1.00 97.06 85 PRO A N 1
ATOM 703 C CA . PRO A 1 85 ? 0.474 -21.687 -2.667 1.00 97.06 85 PRO A CA 1
ATOM 704 C C . PRO A 1 85 ? 0.074 -21.154 -1.284 1.00 97.06 85 PRO A C 1
ATOM 706 O O . PRO A 1 85 ? 0.060 -19.945 -1.040 1.00 97.06 85 PRO A O 1
ATOM 709 N N . ASN A 1 86 ? -0.163 -22.069 -0.339 1.00 93.62 86 ASN A N 1
ATOM 710 C CA . ASN A 1 86 ? -0.542 -21.737 1.041 1.00 93.62 86 ASN A CA 1
ATOM 711 C C . ASN A 1 86 ? 0.467 -20.816 1.743 1.00 93.62 86 ASN A C 1
ATOM 713 O O . ASN A 1 86 ? 0.089 -20.050 2.626 1.00 93.62 86 ASN A O 1
ATOM 717 N N . GLU A 1 87 ? 1.742 -20.880 1.359 1.00 93.06 87 GLU A N 1
ATOM 718 C CA . GLU A 1 87 ? 2.786 -19.987 1.866 1.00 93.06 87 GLU A CA 1
ATOM 719 C C . GLU A 1 87 ? 2.580 -18.521 1.457 1.00 93.06 87 GLU A C 1
ATOM 721 O O . GLU A 1 87 ? 2.967 -17.636 2.210 1.00 93.06 87 GLU A O 1
ATOM 726 N N . ILE A 1 88 ? 1.938 -18.253 0.312 1.00 89.81 88 ILE A N 1
ATOM 727 C CA . ILE A 1 88 ? 1.582 -16.901 -0.143 1.00 89.81 88 ILE A CA 1
ATOM 728 C C . ILE A 1 88 ? 0.313 -16.437 0.571 1.00 89.81 88 ILE A C 1
ATOM 730 O O . ILE A 1 88 ? 0.284 -15.331 1.106 1.00 89.81 88 ILE A O 1
ATOM 734 N N . ILE A 1 89 ? -0.714 -17.293 0.615 1.00 91.25 89 ILE A N 1
ATOM 735 C CA . ILE A 1 89 ? -2.026 -16.976 1.206 1.00 91.25 89 ILE A CA 1
ATOM 736 C C . ILE A 1 89 ? -1.903 -16.664 2.702 1.00 91.25 89 ILE A C 1
ATOM 738 O O . ILE A 1 89 ? -2.496 -15.704 3.185 1.00 91.25 89 ILE A O 1
ATOM 742 N N . ASN A 1 90 ? -1.119 -17.460 3.435 1.00 88.50 90 ASN A N 1
ATOM 743 C CA . ASN A 1 90 ? -0.979 -17.331 4.887 1.00 88.50 90 ASN A CA 1
ATOM 744 C C . ASN A 1 90 ? 0.184 -16.420 5.307 1.00 88.50 90 ASN A C 1
ATOM 746 O O . ASN A 1 90 ? 0.475 -16.304 6.500 1.00 88.50 90 ASN A O 1
ATOM 750 N N . LYS A 1 91 ? 0.880 -15.789 4.352 1.00 86.50 91 LYS A N 1
ATOM 751 C CA . LYS A 1 91 ? 1.969 -14.865 4.669 1.00 86.50 91 LYS A CA 1
ATOM 752 C C . LYS A 1 91 ? 1.408 -13.647 5.397 1.00 86.50 91 LYS A C 1
ATOM 754 O O . LYS A 1 91 ? 0.486 -12.994 4.913 1.00 86.50 91 LYS A O 1
ATOM 759 N N . LEU A 1 92 ? 2.014 -13.304 6.534 1.00 81.94 92 LEU A N 1
ATOM 760 C CA . LEU A 1 92 ? 1.680 -12.071 7.242 1.00 81.94 92 LEU A CA 1
ATOM 761 C C . LEU A 1 92 ? 1.958 -10.851 6.342 1.00 81.94 92 LEU A C 1
ATOM 763 O O . LEU A 1 92 ? 3.056 -10.765 5.779 1.00 81.94 92 LEU A O 1
ATOM 767 N N . PRO A 1 93 ? 1.003 -9.909 6.210 1.00 78.75 93 PRO A N 1
ATOM 768 C CA . PRO A 1 93 ? 1.225 -8.662 5.490 1.00 78.75 93 PRO A CA 1
ATOM 769 C C . PRO A 1 93 ? 2.411 -7.889 6.073 1.00 78.75 93 PRO A C 1
ATOM 771 O O . PRO A 1 93 ? 2.533 -7.717 7.291 1.00 78.75 93 PRO A O 1
ATOM 774 N N . SER A 1 94 ? 3.310 -7.477 5.188 1.00 76.00 94 SER A N 1
ATOM 775 C CA . SER A 1 94 ? 4.503 -6.718 5.528 1.00 76.00 94 SER A CA 1
ATOM 776 C C . SER A 1 94 ? 4.952 -5.926 4.307 1.00 76.00 94 SER A C 1
ATOM 778 O O . SER A 1 94 ? 5.076 -6.497 3.219 1.00 76.00 94 SER A O 1
ATOM 780 N N . ALA A 1 95 ? 5.265 -4.645 4.489 1.00 70.56 95 ALA A N 1
ATOM 781 C CA . ALA A 1 95 ? 5.914 -3.834 3.456 1.00 70.56 95 ALA A CA 1
ATOM 782 C C . ALA A 1 95 ? 7.399 -4.205 3.206 1.00 70.56 95 ALA A C 1
ATOM 784 O O . ALA A 1 95 ? 8.038 -3.614 2.332 1.00 70.56 95 ALA A O 1
ATOM 785 N N . ASP A 1 96 ? 7.951 -5.169 3.960 1.00 68.50 96 ASP A N 1
ATOM 786 C CA . ASP A 1 96 ? 9.323 -5.695 3.857 1.00 68.50 96 ASP A CA 1
ATOM 787 C C . ASP A 1 96 ? 10.406 -4.597 3.773 1.00 68.50 96 ASP A C 1
ATOM 789 O O . ASP A 1 96 ? 11.413 -4.680 3.061 1.00 68.50 96 ASP A O 1
ATOM 793 N N . LEU A 1 97 ? 10.180 -3.498 4.498 1.00 67.38 97 LEU A N 1
ATOM 794 C CA . LEU A 1 97 ? 11.103 -2.370 4.580 1.00 67.38 97 LEU A CA 1
ATOM 795 C C . LEU A 1 97 ? 12.252 -2.678 5.547 1.00 67.38 97 LEU A C 1
ATOM 797 O O . LEU A 1 97 ? 13.363 -2.170 5.371 1.00 67.38 97 LEU A O 1
ATOM 801 N N . TYR A 1 98 ? 11.994 -3.499 6.570 1.00 66.38 98 TYR A N 1
ATOM 802 C CA . TYR A 1 98 ? 12.973 -3.947 7.557 1.00 66.38 98 TYR A CA 1
ATOM 803 C C . TYR A 1 98 ? 12.582 -5.284 8.199 1.00 66.38 98 TYR A C 1
ATOM 805 O O . TYR A 1 98 ? 11.422 -5.685 8.199 1.00 66.38 98 TYR A O 1
ATOM 813 N N . ILE A 1 99 ? 13.580 -5.965 8.770 1.00 70.50 99 ILE A N 1
ATOM 814 C CA . ILE A 1 99 ? 13.424 -7.282 9.402 1.00 70.50 99 ILE A CA 1
ATOM 815 C C . ILE A 1 99 ? 12.347 -7.218 10.497 1.00 70.50 99 ILE A C 1
ATOM 817 O O . ILE A 1 99 ? 12.404 -6.347 11.366 1.00 70.50 99 ILE A O 1
ATOM 821 N N . ASN A 1 100 ? 11.412 -8.174 10.464 1.00 71.69 100 ASN A N 1
ATOM 822 C CA . ASN A 1 100 ? 10.275 -8.317 11.385 1.00 71.69 100 ASN A CA 1
ATOM 823 C C . ASN A 1 100 ? 9.235 -7.182 11.329 1.00 71.69 100 ASN A C 1
ATOM 825 O O . ASN A 1 100 ? 8.508 -6.969 12.301 1.00 71.69 100 ASN A O 1
ATOM 829 N N . GLN A 1 101 ? 9.142 -6.455 10.213 1.00 75.38 101 GLN A N 1
ATOM 830 C CA . GLN A 1 101 ? 8.054 -5.502 10.000 1.00 75.38 101 GLN A CA 1
ATOM 831 C C . GLN A 1 101 ? 6.695 -6.219 9.930 1.00 75.38 101 GLN A C 1
ATOM 833 O O . GLN A 1 101 ? 6.551 -7.225 9.235 1.00 75.38 101 GLN A O 1
ATOM 838 N N . ASN A 1 102 ? 5.696 -5.657 10.613 1.00 81.56 102 ASN A N 1
ATOM 839 C CA . ASN A 1 102 ? 4.302 -6.090 10.580 1.00 81.56 102 ASN A CA 1
ATOM 840 C C . ASN A 1 102 ? 3.402 -4.855 10.436 1.00 81.56 102 ASN A C 1
ATOM 842 O O . ASN A 1 102 ? 3.470 -3.939 11.260 1.00 81.56 102 ASN A O 1
ATOM 846 N N . ASP A 1 103 ? 2.566 -4.854 9.402 1.00 82.56 103 ASP A N 1
ATOM 847 C CA . ASP A 1 103 ? 1.743 -3.704 9.026 1.00 82.56 103 ASP A CA 1
ATOM 848 C C . ASP A 1 103 ? 0.703 -3.361 10.109 1.00 82.56 103 ASP A C 1
ATOM 850 O O . ASP A 1 103 ? 0.566 -2.203 10.507 1.00 82.56 103 ASP A O 1
ATOM 854 N N . GLU A 1 104 ? 0.031 -4.368 10.675 1.00 85.88 104 GLU A N 1
ATOM 855 C CA . GLU A 1 104 ? -1.000 -4.189 11.709 1.00 85.88 104 GLU A CA 1
ATOM 856 C C . GLU A 1 104 ? -0.426 -3.575 12.994 1.00 85.88 104 GLU A C 1
ATOM 858 O O . GLU A 1 104 ? -1.062 -2.733 13.636 1.00 85.88 104 GLU A O 1
ATOM 863 N N . ASN A 1 105 ? 0.821 -3.916 13.336 1.00 85.19 105 ASN A N 1
ATOM 864 C CA . ASN A 1 105 ? 1.537 -3.284 14.445 1.00 85.19 105 ASN A CA 1
ATOM 865 C C . ASN A 1 105 ? 1.833 -1.801 14.167 1.00 85.19 105 ASN A C 1
ATOM 867 O O . ASN A 1 105 ? 1.740 -0.977 15.078 1.00 85.19 105 ASN A O 1
ATOM 871 N N . GLU A 1 106 ? 2.155 -1.433 12.923 1.00 85.56 106 GLU A N 1
ATOM 872 C CA . GLU A 1 106 ? 2.367 -0.031 12.532 1.00 85.56 106 GLU A CA 1
ATOM 873 C C . GLU A 1 106 ? 1.063 0.777 12.485 1.00 85.56 106 GLU A C 1
ATOM 875 O O . GLU A 1 106 ? 1.065 1.999 12.680 1.00 85.56 106 GLU A O 1
ATOM 880 N N . PHE A 1 107 ? -0.055 0.117 12.196 1.00 88.62 107 PHE A N 1
ATOM 881 C CA . PHE A 1 107 ? -1.382 0.728 12.180 1.00 88.62 107 PHE A CA 1
ATOM 882 C C . PHE A 1 107 ? -1.946 0.865 13.598 1.00 88.62 107 PHE A C 1
ATOM 884 O O . PHE A 1 107 ? -2.619 1.849 13.924 1.00 88.62 107 PHE A O 1
ATOM 891 N N . GLY A 1 108 ? -1.638 -0.109 14.455 1.00 91.62 108 GLY A N 1
ATOM 892 C CA . GLY A 1 108 ? -2.250 -0.284 15.764 1.00 91.62 108 GLY A CA 1
ATOM 893 C C . GLY A 1 108 ? -3.690 -0.801 15.686 1.00 91.62 108 GLY A C 1
ATOM 894 O O . GLY A 1 108 ? -4.466 -0.505 16.604 1.00 91.62 108 GLY A O 1
ATOM 895 N N . PHE A 1 109 ? -4.035 -1.486 14.592 1.00 93.56 109 PHE A N 1
ATOM 896 C CA . PHE A 1 109 ? -5.301 -2.167 14.305 1.00 93.56 109 PHE A CA 1
ATOM 897 C C . PHE A 1 109 ? -5.086 -3.209 13.194 1.00 93.56 109 PHE A C 1
ATOM 899 O O . PHE A 1 109 ? -4.116 -3.111 12.442 1.00 93.56 109 PHE A O 1
ATOM 906 N N . SER A 1 110 ? -5.979 -4.193 13.098 1.00 92.88 110 SER A N 1
ATOM 907 C CA . SER A 1 110 ? -5.890 -5.273 12.108 1.00 92.88 110 SER A CA 1
ATOM 908 C C . SER A 1 110 ? -6.540 -4.912 10.769 1.00 92.88 110 SER A C 1
ATOM 910 O O . SER A 1 110 ? -7.396 -4.027 10.697 1.00 92.88 110 SER A O 1
ATOM 912 N N . TYR A 1 111 ? -6.206 -5.648 9.706 1.00 90.75 111 TYR A N 1
ATOM 913 C CA . TYR A 1 111 ? -6.935 -5.557 8.432 1.00 90.75 111 TYR A CA 1
ATOM 914 C C . TYR A 1 111 ? -8.407 -5.941 8.582 1.00 90.75 111 TYR A C 1
ATOM 916 O O . TYR A 1 111 ? -9.253 -5.416 7.868 1.00 90.75 111 TYR A O 1
ATOM 924 N N . LYS A 1 112 ? -8.731 -6.818 9.538 1.00 90.81 112 LYS A N 1
ATOM 925 C CA . LYS A 1 112 ? -10.120 -7.149 9.861 1.00 90.81 112 LYS A CA 1
ATOM 926 C C . LYS A 1 112 ? -10.863 -5.950 10.454 1.00 90.81 112 LYS A C 1
ATOM 928 O O . LYS A 1 112 ? -11.994 -5.695 10.061 1.00 90.81 112 LYS A O 1
ATOM 933 N N . ASP A 1 113 ? -10.236 -5.205 11.365 1.00 93.88 113 ASP A N 1
ATOM 934 C CA . ASP A 1 113 ? -10.853 -3.997 11.929 1.00 93.88 113 ASP A CA 1
ATOM 935 C C . ASP A 1 113 ? -11.097 -2.937 10.844 1.00 93.88 113 ASP A C 1
ATOM 937 O O . ASP A 1 113 ? -12.120 -2.251 10.858 1.00 93.88 113 ASP A O 1
ATOM 941 N N . LEU A 1 114 ? -10.158 -2.807 9.899 1.00 94.50 114 LEU A N 1
ATOM 942 C CA . LEU A 1 114 ? -10.307 -1.916 8.752 1.00 94.50 114 LEU A CA 1
ATOM 943 C C . LEU A 1 114 ? -11.439 -2.372 7.827 1.00 94.50 114 LEU A C 1
ATOM 945 O O . LEU A 1 114 ? -12.268 -1.550 7.456 1.00 94.50 114 LEU A O 1
ATOM 949 N N . ASP A 1 115 ? -11.522 -3.661 7.506 1.00 91.81 115 ASP A N 1
ATOM 950 C CA . ASP A 1 115 ? -12.608 -4.215 6.695 1.00 91.81 115 ASP A CA 1
ATOM 951 C C . ASP A 1 115 ? -13.983 -4.000 7.354 1.00 91.81 115 ASP A C 1
ATOM 953 O O . ASP A 1 115 ? -14.939 -3.569 6.708 1.00 91.81 115 ASP A O 1
ATOM 957 N N . GLU A 1 116 ? -14.097 -4.215 8.669 1.00 93.56 116 GLU A N 1
ATOM 958 C CA . GLU A 1 116 ? -15.330 -3.926 9.408 1.00 93.56 116 GLU A CA 1
ATOM 959 C C . GLU A 1 116 ? -15.702 -2.438 9.340 1.00 93.56 116 GLU A C 1
ATOM 961 O O . GLU A 1 116 ? -16.870 -2.106 9.122 1.00 93.56 116 GLU A O 1
ATOM 966 N N . TYR A 1 117 ? -14.715 -1.549 9.464 1.00 94.25 117 TYR A N 1
ATOM 967 C CA . TYR A 1 117 ? -14.905 -0.108 9.328 1.00 94.25 117 TYR A CA 1
ATOM 968 C C . TYR A 1 117 ? -15.359 0.301 7.918 1.00 94.25 117 TYR A C 1
ATOM 970 O O . TYR A 1 117 ? -16.325 1.053 7.780 1.00 94.25 117 TYR A O 1
ATOM 978 N N . LEU A 1 118 ? -14.709 -0.219 6.873 1.00 91.06 118 LEU A N 1
ATOM 979 C CA . LEU A 1 118 ? -15.039 0.068 5.472 1.00 91.06 118 LEU A CA 1
ATOM 980 C C . LEU A 1 118 ? -16.435 -0.445 5.086 1.00 91.06 118 LEU A C 1
ATOM 982 O O . LEU A 1 118 ? -17.111 0.164 4.261 1.00 91.06 118 LEU A O 1
ATOM 986 N N . ASN A 1 119 ? -16.905 -1.507 5.743 1.00 90.56 119 ASN A N 1
ATOM 987 C CA . ASN A 1 119 ? -18.258 -2.045 5.598 1.00 90.56 119 ASN A CA 1
ATOM 988 C C . ASN A 1 119 ? -19.302 -1.366 6.510 1.00 90.56 119 ASN A C 1
ATOM 990 O O . ASN A 1 119 ? -20.392 -1.908 6.708 1.00 90.56 119 ASN A O 1
ATOM 994 N N . PHE A 1 120 ? -18.983 -0.204 7.093 1.00 91.25 120 PHE A N 1
ATOM 995 C CA . PHE A 1 120 ? -19.858 0.568 7.987 1.00 91.25 120 PHE A CA 1
ATOM 996 C C . PHE A 1 120 ? -20.379 -0.223 9.199 1.00 91.25 120 PHE A C 1
ATOM 998 O O . PHE A 1 120 ? -21.447 0.074 9.745 1.00 91.25 120 PHE A O 1
ATOM 1005 N N . LYS A 1 121 ? -19.635 -1.243 9.645 1.00 92.56 121 LYS A N 1
ATOM 1006 C CA . LYS A 1 121 ? -19.957 -1.980 10.868 1.00 92.56 121 LYS A CA 1
ATOM 1007 C C . LYS A 1 121 ? -19.502 -1.178 12.084 1.00 92.56 121 LYS A C 1
ATOM 1009 O O . LYS A 1 121 ? -18.597 -0.347 12.028 1.00 92.56 121 LYS A O 1
ATOM 1014 N N . LYS A 1 122 ? -20.133 -1.442 13.227 1.00 92.00 122 LYS A N 1
ATOM 1015 C CA . LYS A 1 122 ? -19.752 -0.813 14.492 1.00 92.00 122 LYS A CA 1
ATOM 1016 C C . LYS A 1 122 ? -18.432 -1.406 14.989 1.00 92.00 122 LYS A C 1
ATOM 1018 O O . LYS A 1 122 ? -18.412 -2.559 15.406 1.00 92.00 122 LYS A O 1
ATOM 1023 N N . ILE A 1 123 ? -17.380 -0.592 15.016 1.00 95.19 123 ILE A N 1
ATOM 1024 C CA . ILE A 1 123 ? -16.064 -0.965 15.550 1.00 95.19 123 ILE A CA 1
ATOM 1025 C C . ILE A 1 123 ? -15.734 -0.205 16.843 1.00 95.19 123 ILE A C 1
ATOM 1027 O O . ILE A 1 123 ? -16.483 0.660 17.302 1.00 95.19 123 ILE A O 1
ATOM 1031 N N . ASN A 1 124 ? -14.605 -0.543 17.469 1.00 95.88 124 ASN A N 1
ATOM 1032 C CA . ASN A 1 124 ? -14.119 0.162 18.652 1.00 95.88 124 ASN A CA 1
ATOM 1033 C C . ASN A 1 124 ? -13.804 1.641 18.316 1.00 95.88 124 ASN A C 1
ATOM 1035 O O . ASN A 1 124 ? -12.970 1.881 17.437 1.00 95.88 124 ASN A O 1
ATOM 1039 N N . PRO A 1 125 ? -14.354 2.632 19.052 1.00 96.25 125 PRO A N 1
ATOM 1040 C CA . PRO A 1 125 ? -14.119 4.055 18.778 1.00 96.25 125 PRO A CA 1
ATOM 1041 C C . PRO A 1 125 ? -12.642 4.473 18.788 1.00 96.25 125 PRO A C 1
ATOM 1043 O O . PRO A 1 125 ? -12.244 5.418 18.111 1.00 96.25 125 PRO A O 1
ATOM 1046 N N . ASN A 1 126 ? -11.790 3.792 19.559 1.00 96.56 126 ASN A N 1
ATOM 1047 C CA . ASN A 1 126 ? -10.354 4.065 19.556 1.00 96.56 126 ASN A CA 1
ATOM 1048 C C . ASN A 1 126 ? -9.699 3.634 18.234 1.00 96.56 126 ASN A C 1
ATOM 1050 O O . ASN A 1 126 ? -8.828 4.335 17.725 1.00 96.56 126 ASN A O 1
ATOM 1054 N N . ILE A 1 127 ? -10.123 2.500 17.669 1.00 96.00 127 ILE A N 1
ATOM 1055 C CA . ILE A 1 127 ? -9.623 2.008 16.379 1.00 96.00 127 ILE A CA 1
ATOM 1056 C C . ILE A 1 127 ? -10.095 2.926 15.253 1.00 96.00 127 ILE A C 1
ATOM 1058 O O . ILE A 1 127 ? -9.275 3.383 14.460 1.00 96.00 127 ILE A O 1
ATOM 1062 N N . GLU A 1 128 ? -11.377 3.290 15.253 1.00 96.25 128 GLU A N 1
ATOM 1063 C CA . GLU A 1 128 ? -11.946 4.249 14.302 1.00 96.25 128 GLU A CA 1
ATOM 1064 C C . GLU A 1 128 ? -11.153 5.565 14.282 1.00 96.25 128 GLU A C 1
ATOM 1066 O O . GLU A 1 128 ? -10.700 6.025 13.232 1.00 96.25 128 GLU A O 1
ATOM 1071 N N . ASN A 1 129 ? -10.869 6.128 15.460 1.00 96.50 129 ASN A N 1
ATOM 1072 C CA . ASN A 1 129 ? -10.058 7.338 15.576 1.00 96.50 129 ASN A CA 1
ATOM 1073 C C . ASN A 1 129 ? -8.632 7.171 15.021 1.00 96.50 129 ASN A C 1
ATOM 1075 O O . ASN A 1 129 ? -8.077 8.128 14.472 1.00 96.50 129 ASN A O 1
ATOM 1079 N N . LYS A 1 130 ? -8.008 5.991 15.158 1.00 96.38 130 LYS A N 1
ATOM 1080 C CA . LYS A 1 130 ? -6.688 5.717 14.561 1.00 96.38 130 LYS A CA 1
ATOM 1081 C C . LYS A 1 130 ? -6.761 5.693 13.036 1.00 96.38 130 LYS A C 1
ATOM 1083 O O . LYS A 1 130 ? -5.892 6.290 12.396 1.00 96.38 130 LYS A O 1
ATOM 1088 N N . ILE A 1 131 ? -7.787 5.052 12.473 1.00 96.06 131 ILE A N 1
ATOM 1089 C CA . ILE A 1 131 ? -8.020 4.992 11.025 1.00 96.06 131 ILE A CA 1
ATOM 1090 C C . ILE A 1 131 ? -8.186 6.413 10.477 1.00 96.06 131 ILE A C 1
ATOM 1092 O O . ILE A 1 131 ? -7.388 6.834 9.639 1.00 96.06 131 ILE A O 1
ATOM 1096 N N . ILE A 1 132 ? -9.117 7.199 11.030 1.00 95.31 132 ILE A N 1
ATOM 1097 C CA . ILE A 1 132 ? -9.397 8.577 10.586 1.00 95.31 132 ILE A CA 1
ATOM 1098 C C . ILE A 1 132 ? -8.133 9.445 10.635 1.00 95.31 132 ILE A C 1
ATOM 1100 O O . ILE A 1 132 ? -7.776 10.094 9.652 1.00 95.31 132 ILE A O 1
ATOM 1104 N N . LYS A 1 133 ? -7.394 9.421 11.754 1.00 95.81 133 LYS A N 1
ATOM 1105 C CA . LYS A 1 133 ? -6.144 10.190 11.889 1.00 95.81 133 LYS A CA 1
ATOM 1106 C C . LYS A 1 133 ? -5.111 9.812 10.830 1.00 95.81 133 LYS A C 1
ATOM 1108 O O . LYS A 1 133 ? -4.401 10.684 10.327 1.00 95.81 133 LYS A O 1
ATOM 1113 N N . ARG A 1 134 ? -4.999 8.523 10.498 1.00 94.94 134 ARG A N 1
ATOM 1114 C CA . ARG A 1 134 ? -4.064 8.036 9.478 1.00 94.94 134 ARG A CA 1
ATOM 1115 C C . ARG A 1 134 ? -4.485 8.482 8.079 1.00 94.94 134 ARG A C 1
ATOM 1117 O O . ARG A 1 134 ? -3.643 8.986 7.334 1.00 94.94 134 ARG A O 1
ATOM 1124 N N . VAL A 1 135 ? -5.770 8.344 7.755 1.00 93.50 135 VAL A N 1
ATOM 1125 C CA . VAL A 1 135 ? -6.359 8.776 6.481 1.00 93.50 135 VAL A CA 1
ATOM 1126 C C . VAL A 1 135 ? -6.121 10.269 6.264 1.00 93.50 135 VAL A C 1
ATOM 1128 O O . VAL A 1 135 ? -5.630 10.646 5.197 1.00 93.50 135 VAL A O 1
ATOM 1131 N N . GLU A 1 136 ? -6.382 11.102 7.274 1.00 92.94 136 GLU A N 1
ATOM 1132 C CA . GLU A 1 136 ? -6.169 12.552 7.200 1.00 92.94 136 GLU A CA 1
ATOM 1133 C C . GLU A 1 136 ? -4.687 12.910 7.052 1.00 92.94 136 GLU A C 1
ATOM 1135 O O . GLU A 1 136 ? -4.307 13.646 6.139 1.00 92.94 136 GLU A O 1
ATOM 1140 N N . LYS A 1 137 ? -3.807 12.313 7.868 1.00 93.31 137 LYS A N 1
ATOM 1141 C CA . LYS A 1 137 ? -2.354 12.531 7.773 1.00 93.31 137 LYS A CA 1
ATOM 1142 C C . LYS A 1 137 ? -1.806 12.208 6.376 1.00 93.31 137 LYS A C 1
ATOM 1144 O O . LYS A 1 137 ? -0.926 12.911 5.872 1.00 93.31 137 LYS A O 1
ATOM 1149 N N . ASN A 1 138 ? -2.311 11.151 5.739 1.00 92.75 138 ASN A N 1
ATOM 1150 C CA . ASN A 1 138 ? -1.833 10.679 4.438 1.00 92.75 138 ASN A CA 1
ATOM 1151 C C . ASN A 1 138 ? -2.660 11.169 3.239 1.00 92.75 138 ASN A C 1
ATOM 1153 O O . ASN A 1 138 ? -2.402 10.745 2.115 1.00 92.75 138 ASN A O 1
ATOM 1157 N N . LYS A 1 139 ? -3.601 12.099 3.430 1.00 90.19 139 LYS A N 1
ATOM 1158 C CA . LYS A 1 139 ? -4.465 12.630 2.362 1.00 90.19 139 LYS A CA 1
ATOM 1159 C C . LYS A 1 139 ? -3.694 13.178 1.159 1.00 90.19 139 LYS A C 1
ATOM 1161 O O . LYS A 1 139 ? -4.052 12.938 0.011 1.00 90.19 139 LYS A O 1
ATOM 1166 N N . HIS A 1 140 ? -2.540 13.790 1.412 1.00 88.38 140 HIS A N 1
ATOM 1167 C CA . HIS A 1 140 ? -1.607 14.273 0.389 1.00 88.38 140 HIS A CA 1
ATOM 1168 C C . HIS A 1 140 ? -0.987 13.171 -0.500 1.00 88.38 140 HIS A C 1
ATOM 1170 O O . HIS A 1 140 ? -0.248 13.479 -1.441 1.00 88.38 140 HIS A O 1
ATOM 1176 N N . LYS A 1 141 ? -1.202 11.886 -0.211 1.00 90.25 141 LYS A N 1
ATOM 1177 C CA . LYS A 1 141 ? -0.782 10.785 -1.085 1.00 90.25 141 LYS A CA 1
ATOM 1178 C C . LYS A 1 141 ? -1.852 10.402 -2.111 1.00 90.25 141 LYS A C 1
ATOM 1180 O O . LYS A 1 141 ? -1.492 9.851 -3.141 1.00 90.25 141 LYS A O 1
ATOM 1185 N N . ARG A 1 142 ? -3.117 10.785 -1.895 1.00 85.06 142 ARG A N 1
ATOM 1186 C CA . ARG A 1 142 ? -4.275 10.498 -2.768 1.00 85.06 142 ARG A CA 1
ATOM 1187 C C . ARG A 1 142 ? -4.646 11.663 -3.710 1.00 85.06 142 ARG A C 1
ATOM 1189 O O . ARG A 1 142 ? -5.765 11.764 -4.189 1.00 85.06 142 ARG A O 1
ATOM 1196 N N . ILE A 1 143 ? -3.695 12.566 -3.980 1.00 65.06 143 ILE A N 1
ATOM 1197 C CA . ILE A 1 143 ? -3.900 13.914 -4.563 1.00 65.06 143 ILE A CA 1
ATOM 1198 C C . ILE A 1 143 ? -4.708 13.978 -5.870 1.00 65.06 143 ILE A C 1
ATOM 1200 O O . ILE A 1 143 ? -5.314 15.019 -6.122 1.00 65.06 143 ILE A O 1
ATOM 1204 N N . LEU A 1 144 ? -4.746 12.925 -6.693 1.00 59.72 144 LEU A N 1
ATOM 1205 C CA . LEU A 1 144 ? -5.513 12.962 -7.946 1.00 59.72 144 LEU A CA 1
ATOM 1206 C C . LEU A 1 144 ? -7.003 13.272 -7.706 1.00 59.72 144 LEU A C 1
ATOM 1208 O O . LEU A 1 144 ? -7.579 14.047 -8.463 1.00 59.72 144 LEU A O 1
ATOM 1212 N N . GLU A 1 145 ? -7.589 12.816 -6.596 1.00 55.97 145 GLU A N 1
ATOM 1213 C CA . GLU A 1 145 ? -8.981 13.131 -6.234 1.00 55.97 145 GLU A CA 1
ATOM 1214 C C . GLU A 1 145 ? -9.211 14.623 -5.930 1.00 55.97 145 GLU A C 1
ATOM 1216 O O . GLU A 1 145 ? -10.298 15.153 -6.160 1.00 55.97 145 GLU A O 1
ATOM 1221 N N . HIS A 1 146 ? -8.192 15.334 -5.437 1.00 52.78 146 HIS A N 1
ATOM 1222 C CA . HIS A 1 146 ? -8.283 16.768 -5.139 1.00 52.78 146 HIS A CA 1
ATOM 1223 C C . HIS A 1 146 ? -8.004 17.652 -6.352 1.00 52.78 146 HIS A C 1
ATOM 1225 O O . HIS A 1 146 ? -8.532 18.755 -6.428 1.00 52.78 146 HIS A O 1
ATOM 1231 N N . LEU A 1 147 ? -7.188 17.188 -7.303 1.00 53.78 147 LEU A N 1
ATOM 1232 C CA . LEU A 1 147 ? -6.865 17.967 -8.500 1.00 53.78 147 LEU A CA 1
ATOM 1233 C C . LEU A 1 147 ? -7.953 17.884 -9.575 1.00 53.78 147 LEU A C 1
ATOM 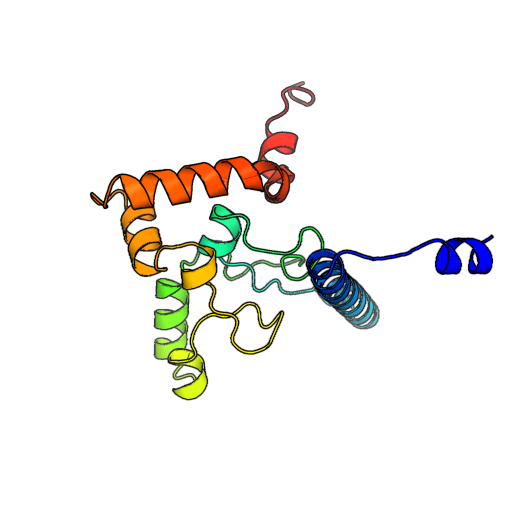1235 O O . LEU A 1 147 ? -8.135 18.852 -10.308 1.00 53.78 147 LEU A O 1
ATOM 1239 N N . ILE A 1 148 ? -8.677 16.763 -9.656 1.00 54.62 148 ILE A N 1
ATOM 1240 C CA . ILE A 1 148 ? -9.747 16.551 -10.646 1.00 54.62 148 ILE A CA 1
ATOM 1241 C C . ILE A 1 148 ? -11.038 17.291 -10.254 1.00 54.62 148 ILE A C 1
ATOM 1243 O O . ILE A 1 148 ? -11.763 17.755 -11.126 1.00 54.62 148 ILE A O 1
ATOM 1247 N N . ASN A 1 149 ? -11.286 17.489 -8.955 1.00 53.03 149 ASN A N 1
ATOM 1248 C CA . ASN A 1 149 ? -12.449 18.227 -8.442 1.00 53.03 149 ASN A CA 1
ATOM 1249 C C . ASN A 1 149 ? -12.229 19.746 -8.328 1.00 53.03 149 ASN A C 1
ATOM 1251 O O . ASN A 1 149 ? -13.025 20.442 -7.700 1.00 53.03 149 ASN A O 1
ATOM 1255 N N . ASN A 1 150 ? -11.154 20.276 -8.911 1.00 50.22 150 ASN A N 1
ATOM 1256 C CA . ASN A 1 150 ? -10.937 21.714 -8.952 1.00 50.22 150 ASN A CA 1
ATOM 1257 C C . ASN A 1 150 ? -11.824 22.340 -10.035 1.00 50.22 150 ASN A C 1
ATOM 1259 O O . ASN A 1 150 ? -11.667 22.050 -11.220 1.00 50.22 150 ASN A O 1
ATOM 1263 N N . ASP A 1 151 ? -12.699 23.261 -9.625 1.00 59.31 151 ASP A N 1
ATOM 1264 C CA . ASP A 1 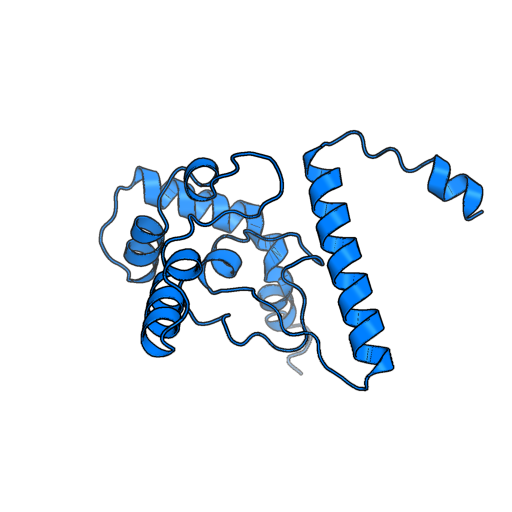151 ? -13.636 24.017 -10.476 1.00 59.31 151 ASP A CA 1
ATOM 1265 C C . ASP A 1 151 ? -12.969 24.836 -11.605 1.00 59.31 151 ASP A C 1
ATOM 1267 O O . ASP A 1 151 ? -13.653 25.413 -12.441 1.00 59.31 151 ASP A O 1
ATOM 1271 N N . PHE A 1 152 ? -11.637 24.849 -11.685 1.00 61.03 152 PHE A N 1
ATOM 1272 C CA . PHE A 1 152 ? -10.845 25.570 -12.686 1.00 61.03 152 PHE A CA 1
ATOM 1273 C C . PHE A 1 152 ? -11.040 25.111 -14.142 1.00 61.03 152 PHE A C 1
ATOM 1275 O O . PHE A 1 152 ? -10.534 25.773 -15.041 1.00 61.03 152 PHE A O 1
ATOM 1282 N N . ARG A 1 153 ? -11.712 23.980 -14.395 1.00 54.97 153 ARG A N 1
ATOM 1283 C CA . ARG A 1 153 ? -12.006 23.483 -15.757 1.00 54.97 153 ARG A CA 1
ATOM 1284 C C . ARG A 1 153 ? -13.503 23.327 -16.049 1.00 54.97 153 ARG A C 1
ATOM 1286 O O . ARG A 1 153 ? -13.857 22.643 -17.003 1.00 54.97 153 ARG A O 1
ATOM 1293 N N . LYS A 1 154 ? -14.377 23.920 -15.229 1.00 53.03 154 LYS A N 1
ATOM 1294 C CA . LYS A 1 154 ? -15.802 24.058 -15.555 1.00 53.03 154 LYS A CA 1
ATOM 1295 C C . LYS A 1 154 ? -15.992 25.307 -16.423 1.00 53.03 154 LYS A C 1
ATOM 1297 O O . LYS A 1 154 ? -16.405 26.343 -15.915 1.00 53.03 154 LYS A O 1
ATOM 1302 N N . GLU A 1 155 ? -15.657 25.194 -17.704 1.00 48.09 155 GLU A N 1
ATOM 1303 C CA . GLU A 1 155 ? -16.125 26.091 -18.774 1.00 48.09 155 GLU A CA 1
ATOM 1304 C C . GLU A 1 155 ? -16.775 25.257 -19.878 1.00 48.09 155 GLU A C 1
ATOM 1306 O O . GLU A 1 155 ? -16.168 24.234 -20.273 1.00 48.09 155 GLU A O 1
#

Organism: NCBI:txid2838770